Protein AF-A0A6I0E0X7-F1 (afdb_monomer_lite)

Structure (mmCIF, N/CA/C/O backbone):
data_AF-A0A6I0E0X7-F1
#
_entry.id   AF-A0A6I0E0X7-F1
#
loop_
_atom_site.group_PDB
_atom_site.id
_atom_site.type_symbol
_atom_site.label_atom_id
_atom_site.label_alt_id
_atom_site.label_comp_id
_atom_site.label_asym_id
_atom_site.label_entity_id
_atom_site.label_seq_id
_atom_site.pdbx_PDB_ins_code
_atom_site.Cartn_x
_atom_site.Cartn_y
_atom_site.Cartn_z
_atom_site.occupancy
_atom_site.B_iso_or_equiv
_atom_site.auth_seq_id
_atom_site.auth_comp_id
_atom_site.auth_asym_id
_atom_site.auth_atom_id
_atom_site.pdbx_PDB_model_num
ATOM 1 N N . MET A 1 1 ? -1.423 -3.975 5.270 1.00 95.19 1 MET A N 1
ATOM 2 C CA . MET A 1 1 ? -0.498 -5.120 5.436 1.00 95.19 1 MET A CA 1
ATOM 3 C C . MET A 1 1 ? -0.107 -5.664 4.073 1.00 95.19 1 MET A C 1
ATOM 5 O O . MET A 1 1 ? -0.992 -5.873 3.249 1.00 95.19 1 MET A O 1
ATOM 9 N N . ALA A 1 2 ? 1.177 -5.894 3.814 1.00 97.00 2 ALA A N 1
ATOM 10 C CA . ALA A 1 2 ? 1.621 -6.477 2.549 1.00 97.00 2 ALA A CA 1
ATOM 11 C C . ALA A 1 2 ? 1.514 -8.008 2.558 1.00 97.00 2 ALA A C 1
ATOM 13 O O . ALA A 1 2 ? 1.863 -8.658 3.544 1.00 97.00 2 ALA A O 1
ATOM 14 N N . THR A 1 3 ? 1.067 -8.594 1.445 1.00 97.62 3 THR A N 1
ATOM 15 C CA . THR A 1 3 ? 1.089 -10.054 1.254 1.00 97.62 3 THR A CA 1
ATOM 16 C C . THR A 1 3 ? 2.526 -10.539 1.029 1.00 97.62 3 THR A C 1
ATOM 18 O O . THR A 1 3 ? 3.395 -9.722 0.713 1.00 97.62 3 THR A O 1
ATOM 21 N N . PRO A 1 4 ? 2.821 -11.851 1.115 1.00 97.50 4 PRO A N 1
ATOM 22 C CA . PRO A 1 4 ? 4.163 -12.359 0.816 1.00 97.50 4 PRO A CA 1
ATOM 23 C C . PRO A 1 4 ? 4.673 -11.954 -0.576 1.00 97.50 4 PRO A C 1
ATOM 25 O O . PRO A 1 4 ? 5.858 -11.675 -0.748 1.00 97.50 4 PRO A O 1
ATOM 28 N N . ILE A 1 5 ? 3.771 -11.863 -1.561 1.00 94.31 5 ILE A N 1
ATOM 29 C CA . ILE A 1 5 ? 4.091 -11.364 -2.905 1.00 94.31 5 ILE A CA 1
ATOM 30 C C . ILE A 1 5 ? 4.467 -9.883 -2.838 1.00 94.31 5 ILE A C 1
ATOM 32 O O . ILE A 1 5 ? 5.495 -9.501 -3.389 1.00 94.31 5 ILE A O 1
ATOM 36 N N . GLY A 1 6 ? 3.674 -9.067 -2.135 1.00 96.81 6 GLY A N 1
ATOM 37 C CA . GLY A 1 6 ? 3.959 -7.650 -1.923 1.00 96.81 6 GLY A CA 1
ATOM 38 C C . GLY A 1 6 ? 5.334 -7.406 -1.307 1.00 96.81 6 GLY A C 1
ATOM 39 O O . GLY A 1 6 ? 6.122 -6.621 -1.828 1.00 96.81 6 GLY A O 1
ATOM 40 N N . GLN A 1 7 ? 5.652 -8.137 -0.240 1.00 97.62 7 GLN A N 1
ATOM 41 C CA . GLN A 1 7 ? 6.929 -8.014 0.466 1.00 97.62 7 GLN A CA 1
ATOM 42 C C . GLN A 1 7 ? 8.103 -8.454 -0.417 1.00 97.62 7 GLN A C 1
ATOM 44 O O . GLN A 1 7 ? 9.065 -7.709 -0.587 1.00 97.62 7 GLN A O 1
ATOM 49 N N . LYS A 1 8 ? 8.013 -9.641 -1.032 1.00 96.44 8 LYS A N 1
ATOM 50 C CA . LYS A 1 8 ? 9.118 -10.219 -1.810 1.00 96.44 8 LYS A CA 1
ATOM 51 C C . LYS A 1 8 ? 9.363 -9.501 -3.138 1.00 96.44 8 LYS A C 1
ATOM 53 O O . LYS A 1 8 ? 10.513 -9.363 -3.535 1.00 96.44 8 LYS A O 1
ATOM 58 N N . LYS A 1 9 ? 8.301 -9.105 -3.846 1.00 94.31 9 LYS A N 1
ATOM 59 C CA . LYS A 1 9 ? 8.402 -8.536 -5.200 1.00 94.31 9 LYS A CA 1
ATOM 60 C C . LYS A 1 9 ? 8.550 -7.021 -5.202 1.00 94.31 9 LYS A C 1
ATOM 62 O O . LYS A 1 9 ? 9.262 -6.495 -6.043 1.00 94.31 9 LYS A O 1
ATOM 67 N N . TYR A 1 10 ? 7.883 -6.333 -4.277 1.00 96.19 10 TYR A N 1
ATOM 68 C CA . TYR A 1 10 ? 7.814 -4.870 -4.279 1.00 96.19 10 TYR A CA 1
ATOM 69 C C . TYR A 1 10 ? 8.459 -4.228 -3.043 1.00 96.19 10 TYR A C 1
ATOM 71 O O . TYR A 1 10 ? 8.370 -3.016 -2.872 1.00 96.19 10 TYR A O 1
ATOM 79 N N . GLY A 1 11 ? 9.101 -5.020 -2.173 1.00 96.31 11 GLY A N 1
ATOM 80 C CA . GLY A 1 11 ? 9.812 -4.512 -0.997 1.00 96.31 11 GLY A CA 1
ATOM 81 C C . GLY A 1 11 ? 8.901 -3.846 0.036 1.00 96.31 11 GLY A C 1
ATOM 82 O O . GLY A 1 11 ? 9.353 -2.978 0.779 1.00 96.31 11 GLY A O 1
ATOM 83 N N . LEU A 1 12 ? 7.614 -4.204 0.060 1.00 97.50 12 LEU A N 1
ATOM 84 C CA . LEU A 1 12 ? 6.644 -3.573 0.953 1.00 97.50 12 LEU A CA 1
ATOM 85 C C . LEU A 1 12 ? 6.874 -3.988 2.415 1.00 97.50 12 LEU A C 1
ATOM 87 O O . LEU A 1 12 ? 7.219 -5.144 2.674 1.00 97.50 12 LEU A O 1
ATOM 91 N N . PRO A 1 13 ? 6.612 -3.097 3.389 1.00 96.94 13 PRO A N 1
ATOM 92 C CA . PRO A 1 13 ? 6.664 -3.446 4.800 1.00 96.94 13 PRO A CA 1
ATOM 93 C C . PRO A 1 13 ? 5.539 -4.424 5.149 1.00 96.94 13 PRO A C 1
ATOM 95 O O . PRO A 1 13 ? 4.462 -4.398 4.550 1.00 96.94 13 PRO A O 1
ATOM 98 N N . ASN A 1 14 ? 5.752 -5.250 6.176 1.00 96.94 14 ASN A N 1
ATOM 99 C CA . ASN A 1 14 ? 4.740 -6.200 6.646 1.00 96.94 14 ASN A CA 1
ATOM 100 C C . ASN A 1 14 ? 3.395 -5.508 6.960 1.00 96.94 14 ASN A C 1
ATOM 102 O O . ASN A 1 14 ? 2.331 -5.923 6.495 1.00 96.94 14 ASN A O 1
ATOM 106 N N . SER A 1 15 ? 3.440 -4.392 7.687 1.00 96.06 15 SER A N 1
ATOM 107 C CA . SER A 1 15 ? 2.277 -3.572 8.027 1.00 96.06 15 SER A CA 1
ATOM 108 C C . SER A 1 15 ? 2.660 -2.106 8.179 1.00 96.06 15 SER A C 1
ATOM 110 O O . SER A 1 15 ? 3.792 -1.792 8.537 1.00 96.06 15 SER A O 1
ATOM 112 N N . LEU A 1 16 ? 1.696 -1.224 7.926 1.00 95.31 16 LEU A N 1
ATOM 113 C CA . LEU A 1 16 ? 1.833 0.218 8.059 1.00 95.31 16 LEU A CA 1
ATOM 114 C C . LEU A 1 16 ? 0.443 0.849 8.205 1.00 95.31 16 LEU A C 1
ATOM 116 O O . LEU A 1 16 ? -0.513 0.347 7.608 1.00 95.31 16 LEU A O 1
ATOM 120 N N . THR A 1 17 ? 0.345 1.929 8.978 1.00 93.56 17 THR A N 1
ATOM 121 C CA . THR A 1 17 ? -0.869 2.740 9.111 1.00 93.56 17 THR A CA 1
ATOM 122 C C . THR A 1 17 ? -1.137 3.524 7.831 1.00 93.56 17 THR A C 1
ATOM 124 O O . THR A 1 17 ? -0.243 4.184 7.305 1.00 93.56 17 THR A O 1
ATOM 127 N N . TYR A 1 18 ? -2.378 3.478 7.354 1.00 93.62 18 TYR A N 1
ATOM 128 C CA . TYR A 1 18 ? -2.856 4.267 6.226 1.00 93.62 18 TYR A CA 1
ATOM 129 C C . TYR A 1 18 ? -4.024 5.138 6.688 1.00 93.62 18 TYR A C 1
ATOM 131 O O . TYR A 1 18 ? -5.039 4.607 7.130 1.00 93.62 18 TYR A O 1
ATOM 139 N N . GLY A 1 19 ? -3.850 6.459 6.619 1.00 89.94 19 GLY A N 1
ATOM 140 C CA . GLY A 1 19 ? -4.791 7.445 7.165 1.00 89.94 19 GLY A CA 1
ATOM 141 C C . GLY A 1 19 ? -5.598 8.218 6.117 1.00 89.94 19 GLY A C 1
ATOM 142 O O . GLY A 1 19 ? -6.168 9.254 6.445 1.00 89.94 19 GLY A O 1
ATOM 143 N N . CYS A 1 20 ? -5.608 7.770 4.860 1.00 90.81 20 CYS A N 1
ATOM 144 C CA . CYS A 1 20 ? -6.339 8.422 3.769 1.00 90.81 20 CYS A CA 1
ATOM 145 C C . CYS A 1 20 ? -7.607 7.634 3.392 1.00 90.81 20 CYS A C 1
ATOM 147 O O . CYS A 1 20 ? -7.902 6.582 3.965 1.00 90.81 20 CYS A O 1
ATOM 149 N N . TRP A 1 21 ? -8.372 8.161 2.434 1.00 93.69 21 TRP A N 1
ATOM 150 C CA . TRP A 1 21 ? -9.573 7.504 1.922 1.00 93.69 21 TRP A CA 1
ATOM 151 C C . TRP A 1 21 ? -9.256 6.137 1.313 1.00 93.69 21 TRP A C 1
ATOM 153 O O . TRP A 1 21 ? -8.302 5.988 0.551 1.00 93.69 21 TRP A O 1
ATOM 163 N N . PHE A 1 22 ? -10.089 5.153 1.639 1.00 95.00 22 PHE A N 1
ATOM 164 C CA . PHE A 1 22 ? -10.023 3.794 1.114 1.00 95.00 22 PHE A CA 1
ATOM 165 C C . PHE A 1 22 ? -11.395 3.367 0.597 1.00 95.00 22 PHE A C 1
ATOM 167 O O . PHE A 1 22 ? -12.421 3.955 0.943 1.00 95.00 22 PHE A O 1
ATOM 174 N N . GLU A 1 23 ? -11.411 2.299 -0.187 1.00 95.44 23 GLU A N 1
ATOM 175 C CA . GLU A 1 23 ? -12.632 1.692 -0.708 1.00 95.44 23 GLU A CA 1
ATOM 176 C C . GLU A 1 23 ? -12.607 0.167 -0.550 1.00 95.44 23 GLU A C 1
ATOM 178 O O . GLU A 1 23 ? -11.549 -0.466 -0.509 1.00 95.44 23 GLU A O 1
ATOM 183 N N . PHE A 1 24 ? -13.793 -0.436 -0.454 1.00 96.19 24 PHE A N 1
ATOM 184 C CA . PHE A 1 24 ? -13.946 -1.887 -0.493 1.00 96.19 24 PHE A CA 1
ATOM 185 C C . PHE A 1 24 ? -14.023 -2.349 -1.943 1.00 96.19 24 PHE A C 1
ATOM 187 O O . PHE A 1 24 ? -14.928 -1.960 -2.677 1.00 96.19 24 PHE A O 1
ATOM 194 N N . VAL A 1 25 ? -13.106 -3.229 -2.335 1.00 95.38 25 VAL A N 1
ATOM 195 C CA . VAL A 1 25 ? -13.077 -3.819 -3.675 1.00 95.38 25 VAL A CA 1
ATOM 196 C C . VAL A 1 25 ? -12.966 -5.333 -3.605 1.00 95.38 25 VAL A C 1
ATOM 198 O O . VAL A 1 25 ? -12.378 -5.893 -2.678 1.00 95.38 25 VAL A O 1
ATOM 201 N N . VAL A 1 26 ? -13.512 -6.003 -4.617 1.00 93.75 26 VAL A N 1
ATOM 202 C CA . VAL A 1 26 ? -13.397 -7.453 -4.790 1.00 93.75 26 VAL A CA 1
ATOM 203 C C . VAL A 1 26 ? -12.480 -7.708 -5.986 1.00 93.75 26 VAL A C 1
ATOM 205 O O . VAL A 1 26 ? -12.770 -7.219 -7.079 1.00 93.75 26 VAL A O 1
ATOM 208 N N . PRO A 1 27 ? -11.360 -8.431 -5.812 1.00 92.69 27 PRO A N 1
ATOM 209 C CA . PRO A 1 27 ? -10.456 -8.718 -6.913 1.00 92.69 27 PRO A CA 1
ATOM 210 C C . PRO A 1 27 ? -11.066 -9.795 -7.818 1.00 92.69 27 PRO A C 1
ATOM 212 O O . PRO A 1 27 ? -11.844 -10.635 -7.362 1.00 92.69 27 PRO A O 1
ATOM 215 N N . SER A 1 28 ? -10.675 -9.821 -9.094 1.00 90.94 28 SER A N 1
ATOM 216 C CA . SER A 1 28 ? -10.973 -10.980 -9.939 1.00 90.94 28 SER A CA 1
ATOM 217 C C . SER A 1 28 ? -10.270 -12.232 -9.398 1.00 90.94 28 SER A C 1
ATOM 219 O O . SER A 1 28 ? -9.247 -12.144 -8.718 1.00 90.94 28 SER A O 1
ATOM 221 N N . VAL A 1 29 ? -10.796 -13.414 -9.733 1.00 88.50 29 VAL A N 1
ATOM 222 C CA . VAL A 1 29 ? -10.268 -14.705 -9.250 1.00 88.50 29 VAL A CA 1
ATOM 223 C C . VAL A 1 29 ? -8.801 -14.917 -9.641 1.00 88.50 29 VAL A C 1
ATOM 225 O O . VAL A 1 29 ? -8.033 -15.506 -8.884 1.00 88.50 29 VAL A O 1
ATOM 228 N N . SER A 1 30 ? -8.399 -14.429 -10.814 1.00 90.12 30 SER A N 1
ATOM 229 C CA . SER A 1 30 ? -7.035 -14.557 -11.321 1.00 90.12 30 SER A CA 1
ATOM 230 C C . SER A 1 30 ? -6.083 -13.481 -10.791 1.00 90.12 30 SER A C 1
ATOM 232 O O . SER A 1 30 ? -4.864 -13.645 -10.903 1.00 90.12 30 SER A O 1
ATOM 234 N N . ALA A 1 31 ? -6.587 -12.387 -10.211 1.00 93.25 31 ALA A N 1
ATOM 235 C CA . ALA A 1 31 ? -5.753 -11.274 -9.778 1.00 93.25 31 ALA A CA 1
ATOM 236 C C . ALA A 1 31 ? -4.913 -11.607 -8.537 1.00 93.25 31 ALA A C 1
ATOM 238 O O . ALA A 1 31 ? -5.292 -12.377 -7.654 1.00 93.25 31 ALA A O 1
ATOM 239 N N . LYS A 1 32 ? -3.745 -10.971 -8.445 1.00 95.00 32 LYS A N 1
ATOM 240 C CA . LYS A 1 32 ? -2.835 -11.100 -7.304 1.00 95.00 32 LYS A CA 1
ATOM 241 C C . LYS A 1 32 ? -3.011 -9.918 -6.368 1.00 95.00 32 LYS A C 1
ATOM 243 O O . LYS A 1 32 ? -2.786 -8.774 -6.751 1.00 95.00 32 LYS A O 1
ATOM 248 N N . VAL A 1 33 ? -3.335 -10.192 -5.111 1.00 97.06 33 VAL A N 1
ATOM 249 C CA . VAL A 1 33 ? -3.381 -9.155 -4.076 1.00 97.06 33 VAL A CA 1
ATOM 250 C C . VAL A 1 33 ? -1.977 -8.938 -3.507 1.00 97.06 33 VAL A C 1
ATOM 252 O O . VAL A 1 33 ? -1.362 -9.852 -2.952 1.00 97.06 33 VAL A O 1
ATOM 255 N N . CYS A 1 34 ? -1.449 -7.724 -3.649 1.00 97.56 34 CYS A N 1
ATOM 256 C CA . CYS A 1 34 ? -0.109 -7.344 -3.187 1.00 97.56 34 CYS A CA 1
ATOM 257 C C . CYS A 1 34 ? -0.135 -6.778 -1.760 1.00 97.56 34 CYS A C 1
ATOM 259 O O . CYS A 1 34 ? 0.820 -6.935 -1.000 1.00 97.56 34 CYS A O 1
ATOM 261 N N . ALA A 1 35 ? -1.242 -6.152 -1.369 1.00 98.19 35 ALA A N 1
ATOM 262 C CA . ALA A 1 35 ? -1.467 -5.664 -0.017 1.00 98.19 35 ALA A CA 1
ATOM 263 C C . ALA A 1 35 ? -2.960 -5.652 0.310 1.00 98.19 35 ALA A C 1
ATOM 265 O O . ALA A 1 35 ? -3.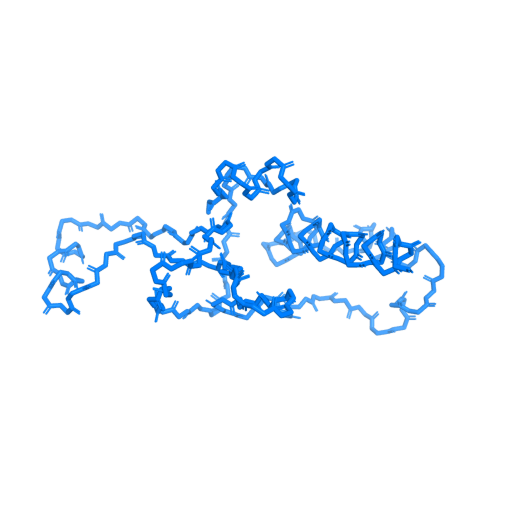788 -5.497 -0.585 1.00 98.19 35 ALA A O 1
ATOM 266 N N . ASN A 1 36 ? -3.276 -5.783 1.595 1.00 98.25 36 ASN A N 1
ATOM 267 C CA . ASN A 1 36 ? -4.619 -5.684 2.151 1.00 98.25 36 ASN A CA 1
ATOM 268 C C . ASN A 1 36 ? -4.704 -4.533 3.152 1.00 98.25 36 ASN A C 1
ATOM 270 O O . ASN A 1 36 ? -3.765 -4.305 3.925 1.00 98.25 36 ASN A O 1
ATOM 274 N N . TYR A 1 37 ? -5.853 -3.880 3.206 1.00 97.94 37 TYR A N 1
ATOM 275 C CA . TYR A 1 37 ? -6.289 -3.165 4.391 1.00 97.94 37 TYR A CA 1
ATOM 276 C C . TYR A 1 37 ? -6.623 -4.146 5.510 1.00 97.94 37 TYR A C 1
ATOM 278 O O . TYR A 1 37 ? -6.980 -5.302 5.276 1.00 97.94 37 TYR A O 1
ATOM 286 N N . ARG A 1 38 ? -6.478 -3.663 6.740 1.00 96.44 38 ARG A N 1
ATOM 287 C CA . ARG A 1 38 ? -6.969 -4.318 7.943 1.00 96.44 38 ARG A CA 1
ATOM 288 C C . ARG A 1 38 ? -7.533 -3.229 8.840 1.00 96.44 38 ARG A C 1
ATOM 290 O O . ARG A 1 38 ? -6.800 -2.312 9.196 1.00 96.44 38 ARG A O 1
ATOM 297 N N . ILE A 1 39 ? -8.807 -3.348 9.177 1.00 94.69 39 ILE A N 1
ATOM 298 C CA . ILE A 1 39 ? -9.471 -2.502 10.163 1.00 94.69 39 ILE A CA 1
ATOM 299 C C . ILE A 1 39 ? -9.634 -3.346 11.422 1.00 94.69 39 ILE A C 1
ATOM 301 O O . ILE A 1 39 ? -10.142 -4.467 11.353 1.00 94.69 39 ILE A O 1
ATOM 305 N N . ASP A 1 40 ? -9.188 -2.826 12.561 1.00 94.12 40 ASP A N 1
ATOM 306 C CA . ASP A 1 40 ? -9.450 -3.467 13.845 1.00 94.12 40 ASP A CA 1
ATOM 307 C C . ASP A 1 40 ? -10.883 -3.127 14.276 1.00 94.12 40 ASP A C 1
ATOM 309 O O . ASP A 1 40 ? -11.273 -1.961 14.353 1.00 94.12 40 ASP A O 1
ATOM 313 N N . LEU A 1 41 ? -11.692 -4.163 14.490 1.00 95.81 41 LEU A N 1
ATOM 314 C CA . LEU A 1 41 ? -13.133 -4.058 14.708 1.00 95.81 41 LEU A CA 1
ATOM 315 C C . LEU A 1 41 ? -13.513 -4.686 16.048 1.00 95.81 41 LEU A C 1
ATOM 317 O O . LEU A 1 41 ? -12.940 -5.695 16.458 1.00 95.81 41 LEU A O 1
ATOM 321 N N . THR A 1 42 ? -14.525 -4.118 16.699 1.00 98.00 42 THR A N 1
ATOM 322 C CA . THR A 1 42 ? -15.240 -4.776 17.799 1.00 98.00 42 THR A CA 1
ATOM 323 C C . THR A 1 42 ? -16.109 -5.916 17.262 1.00 98.00 42 THR A C 1
ATOM 325 O O . THR A 1 42 ? -16.396 -5.972 16.066 1.00 98.00 42 THR A O 1
ATOM 328 N N . GLU A 1 43 ? -16.613 -6.785 18.142 1.00 97.50 43 GLU A N 1
ATOM 329 C CA . GLU A 1 43 ? -17.583 -7.828 17.763 1.00 97.50 43 GLU A CA 1
ATOM 330 C C . GLU A 1 43 ? -18.804 -7.245 17.040 1.00 97.50 43 GLU A C 1
ATOM 332 O O . GLU A 1 43 ? -19.203 -7.730 15.982 1.00 97.50 43 GLU A O 1
ATOM 337 N N . THR A 1 44 ? -19.335 -6.129 17.546 1.00 97.69 44 THR A N 1
ATOM 338 C CA . THR A 1 44 ? -20.438 -5.406 16.905 1.00 97.69 44 THR A CA 1
ATOM 339 C C . THR A 1 44 ? -20.058 -4.868 15.524 1.00 97.69 44 THR A C 1
ATOM 341 O O . THR A 1 44 ? -20.867 -4.935 14.604 1.00 97.69 44 THR A O 1
ATOM 344 N N . GLY A 1 45 ? -18.829 -4.375 15.338 1.00 97.31 45 GLY A N 1
ATOM 345 C CA . GLY A 1 45 ? -18.329 -3.914 14.040 1.00 97.31 45 GLY A CA 1
ATOM 346 C C . GLY A 1 45 ? -18.186 -5.048 13.022 1.00 97.31 45 GLY A C 1
ATOM 347 O O . GLY A 1 45 ? -18.550 -4.878 11.857 1.00 97.31 45 GLY A O 1
ATOM 348 N N . ILE A 1 46 ? -17.722 -6.221 13.466 1.00 97.38 46 ILE A N 1
ATOM 349 C CA . ILE A 1 46 ? -17.669 -7.439 12.644 1.00 97.38 46 ILE A CA 1
ATOM 350 C C . ILE A 1 46 ? -19.081 -7.828 12.195 1.00 97.38 46 ILE A C 1
ATOM 352 O O . ILE A 1 46 ? -19.299 -8.069 11.007 1.00 97.38 46 ILE A O 1
ATOM 356 N N . GLU A 1 47 ? -20.049 -7.834 13.115 1.00 97.44 47 GLU A N 1
ATOM 357 C CA . GLU A 1 47 ? -21.439 -8.168 12.800 1.00 97.44 47 GLU A CA 1
ATOM 358 C C . GLU A 1 47 ? -22.023 -7.206 11.752 1.00 97.44 47 GLU A C 1
ATOM 360 O O . GLU A 1 47 ? -22.609 -7.652 10.764 1.00 97.44 47 GLU A O 1
ATOM 365 N N . GLN A 1 48 ? -21.814 -5.894 11.910 1.00 97.00 48 GLN A N 1
ATOM 366 C CA . GLN A 1 48 ? -22.287 -4.892 10.948 1.00 97.00 48 GLN A CA 1
ATOM 367 C C . GLN A 1 48 ? -21.682 -5.080 9.554 1.00 97.00 48 GLN A C 1
ATOM 369 O O . GLN A 1 48 ? -22.426 -5.094 8.576 1.00 97.00 48 GLN A O 1
ATOM 374 N N . LEU A 1 49 ? -20.364 -5.282 9.436 1.00 96.25 49 LEU A N 1
ATOM 375 C CA . LEU A 1 49 ? -19.748 -5.532 8.126 1.00 96.25 49 LEU A CA 1
ATOM 376 C C . LEU A 1 49 ? -20.276 -6.820 7.487 1.00 96.25 49 LEU A C 1
ATOM 378 O O . LEU A 1 49 ? -20.596 -6.831 6.296 1.00 96.25 49 LEU A O 1
ATOM 382 N N . SER A 1 50 ? -20.430 -7.883 8.27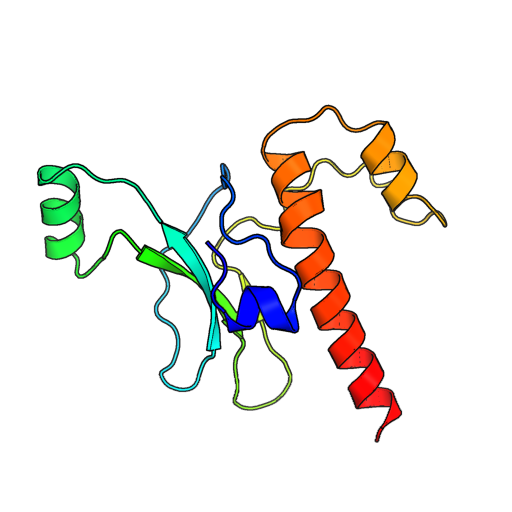9 1.00 95.69 50 SER A N 1
ATOM 383 C CA . SER A 1 50 ? -20.879 -9.183 7.777 1.00 95.69 50 SER A CA 1
ATOM 384 C C . SER A 1 50 ? -22.295 -9.149 7.192 1.00 95.69 50 SER A C 1
ATOM 386 O O . SER A 1 50 ? -22.546 -9.803 6.180 1.00 95.69 50 SER A O 1
ATOM 388 N N . LYS A 1 51 ? -23.196 -8.317 7.740 1.00 97.19 51 LYS A N 1
ATOM 389 C CA . LYS A 1 51 ? -24.552 -8.087 7.198 1.00 97.19 51 LYS A CA 1
ATOM 390 C C . LYS A 1 51 ? -24.536 -7.536 5.771 1.00 97.19 51 LYS A C 1
ATOM 392 O O . LYS A 1 51 ? -25.496 -7.736 5.032 1.00 97.19 51 LYS A O 1
ATOM 397 N N . HIS A 1 52 ? -23.447 -6.879 5.380 1.00 95.56 52 HIS A N 1
ATOM 398 C CA . HIS A 1 52 ? -23.231 -6.342 4.037 1.00 95.56 52 HIS A CA 1
ATOM 399 C C . HIS A 1 52 ? -22.264 -7.190 3.195 1.00 95.56 52 HIS A C 1
ATOM 401 O O . HIS A 1 52 ? -21.854 -6.760 2.120 1.00 95.56 52 HIS A O 1
ATOM 407 N N . GLY A 1 53 ? -21.883 -8.385 3.664 1.00 94.56 53 GLY A N 1
ATOM 408 C CA . GLY A 1 53 ? -20.921 -9.250 2.974 1.00 94.56 53 GLY A CA 1
ATOM 409 C C . GLY A 1 53 ? -19.484 -8.719 2.990 1.00 94.56 53 GLY A C 1
ATOM 410 O O . GLY A 1 53 ? -18.663 -9.150 2.182 1.00 94.56 53 GLY A O 1
ATOM 411 N N . LEU A 1 54 ? -19.171 -7.781 3.886 1.00 96.06 54 LEU A N 1
ATOM 412 C CA . LEU A 1 54 ? -17.846 -7.183 4.027 1.00 96.06 54 LEU A CA 1
ATOM 413 C C . LEU A 1 54 ? -17.059 -7.849 5.158 1.00 96.06 54 LEU A C 1
ATOM 415 O O . LEU A 1 54 ? -17.619 -8.420 6.094 1.00 96.06 54 LEU A O 1
ATOM 419 N N . SER A 1 55 ? -15.733 -7.738 5.087 1.00 95.06 55 SER A N 1
ATOM 420 C CA . SER A 1 55 ? -14.815 -8.238 6.110 1.00 95.06 55 SER A CA 1
ATOM 421 C C . SER A 1 55 ? -13.822 -7.148 6.514 1.00 95.06 55 SER A C 1
ATOM 423 O O . SER A 1 55 ? -13.506 -6.269 5.715 1.00 95.06 55 SER A O 1
ATOM 425 N N . GLY A 1 56 ? -13.289 -7.216 7.737 1.00 95.81 56 GLY A N 1
ATOM 426 C CA . GLY A 1 56 ? -12.279 -6.263 8.219 1.00 95.81 56 GLY A CA 1
ATOM 427 C C . GLY A 1 56 ? -10.936 -6.335 7.483 1.00 95.81 56 GLY A C 1
ATOM 428 O O . GLY A 1 56 ? -10.087 -5.471 7.690 1.00 95.81 56 GLY A O 1
ATOM 429 N N . GLN A 1 57 ? -10.733 -7.338 6.622 1.00 96.50 57 GLN A N 1
ATOM 430 C CA . GLN A 1 57 ? -9.566 -7.466 5.756 1.00 96.50 57 GLN A CA 1
ATOM 431 C C . GLN A 1 57 ? -9.995 -7.52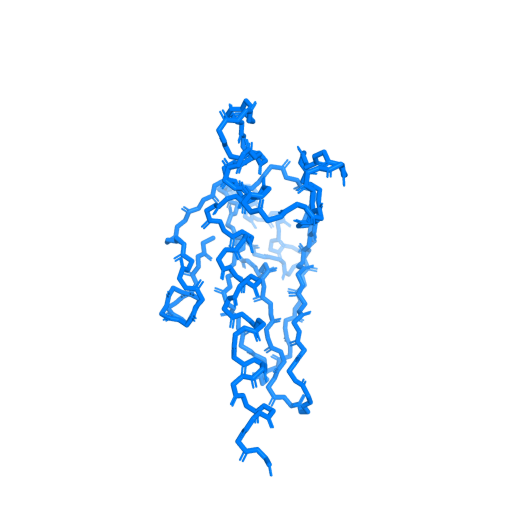5 4.286 1.00 96.50 57 GLN A C 1
ATOM 433 O O . GLN A 1 57 ? -10.754 -8.400 3.873 1.00 96.50 57 GLN A O 1
ATOM 438 N N . PHE A 1 58 ? -9.487 -6.601 3.481 1.00 97.12 58 PHE A N 1
ATOM 439 C CA . PHE A 1 58 ? -9.862 -6.458 2.073 1.00 97.12 58 PHE A CA 1
ATOM 440 C C . PHE A 1 58 ? -8.693 -5.878 1.264 1.00 97.12 58 PHE A C 1
ATOM 442 O O . PHE A 1 58 ? -7.763 -5.326 1.858 1.00 97.12 58 PHE A O 1
ATOM 449 N N . PRO A 1 59 ? -8.669 -6.029 -0.069 1.00 97.69 59 PRO A N 1
ATOM 450 C CA . PRO A 1 59 ? -7.522 -5.630 -0.878 1.00 97.69 59 PRO A CA 1
ATOM 451 C C . PRO A 1 59 ? -7.256 -4.122 -0.855 1.00 97.69 59 PRO A C 1
ATOM 453 O O . PRO A 1 59 ? -8.180 -3.320 -0.907 1.00 97.69 59 PRO A O 1
ATOM 456 N N . ALA A 1 60 ? -5.973 -3.760 -0.846 1.00 97.75 60 ALA A N 1
ATOM 457 C CA . ALA A 1 60 ? -5.480 -2.391 -1.013 1.00 97.75 60 ALA A CA 1
ATOM 458 C C . ALA A 1 60 ? -4.740 -2.205 -2.347 1.00 97.75 60 ALA A C 1
ATOM 460 O O . ALA A 1 60 ? -4.838 -1.161 -2.983 1.00 97.75 60 ALA A O 1
ATOM 461 N N . VAL A 1 61 ? -3.992 -3.227 -2.780 1.00 97.75 61 VAL A N 1
ATOM 462 C CA . VAL A 1 61 ? -3.262 -3.227 -4.056 1.00 97.75 61 VAL A CA 1
ATOM 463 C C . VAL A 1 61 ? -3.527 -4.533 -4.780 1.00 97.75 61 VAL A C 1
ATOM 465 O O . VAL A 1 61 ? -3.191 -5.606 -4.267 1.00 97.75 61 VAL A O 1
ATOM 468 N N . ILE A 1 62 ? -4.086 -4.439 -5.980 1.00 96.94 62 ILE A N 1
ATOM 469 C CA . ILE A 1 62 ? -4.425 -5.576 -6.833 1.00 96.94 62 ILE A CA 1
ATOM 470 C C . ILE A 1 62 ? -3.593 -5.481 -8.107 1.00 96.94 62 ILE A C 1
ATOM 472 O O . ILE A 1 62 ? -3.546 -4.440 -8.754 1.00 96.94 62 ILE A O 1
ATOM 476 N N . GLN A 1 63 ? -2.943 -6.577 -8.472 1.00 95.00 63 GLN A N 1
ATOM 477 C CA . GLN A 1 63 ? -2.270 -6.739 -9.749 1.00 95.00 63 GLN A CA 1
ATOM 478 C C . GLN A 1 63 ? -3.114 -7.659 -10.632 1.00 95.00 63 GLN A C 1
ATOM 480 O O . GLN A 1 63 ? -3.327 -8.827 -10.286 1.00 95.00 63 GLN A O 1
ATOM 485 N N . ALA A 1 64 ? -3.554 -7.158 -11.783 1.00 90.56 64 ALA A N 1
ATOM 486 C CA . ALA A 1 64 ? -4.160 -7.996 -12.809 1.00 90.56 64 ALA A CA 1
ATOM 487 C C . ALA A 1 64 ? -3.103 -8.949 -13.390 1.00 90.56 64 ALA A C 1
ATOM 489 O O . ALA A 1 64 ? -1.943 -8.579 -13.583 1.00 90.56 64 ALA A O 1
ATOM 490 N N . THR A 1 65 ? -3.493 -10.197 -13.624 1.00 80.56 65 THR A N 1
ATOM 491 C CA . THR A 1 65 ? -2.612 -11.239 -14.179 1.00 80.56 65 THR A CA 1
ATOM 492 C C . THR A 1 65 ? -2.893 -11.537 -15.644 1.00 80.56 65 THR A C 1
ATOM 494 O O . THR A 1 65 ? -2.065 -12.161 -16.302 1.00 80.56 65 THR A O 1
ATOM 497 N N . GLU A 1 66 ? -4.035 -11.078 -16.147 1.00 69.94 66 GLU A N 1
ATOM 498 C CA . GLU A 1 66 ? -4.461 -11.218 -17.531 1.00 69.94 66 GLU A CA 1
ATOM 499 C C . GLU A 1 66 ? -4.181 -9.896 -18.262 1.00 69.94 66 GLU A C 1
ATOM 501 O O . GLU A 1 66 ? -4.579 -8.833 -17.784 1.00 69.94 66 GLU A O 1
ATOM 506 N N . ASN A 1 67 ? -3.515 -9.973 -19.421 1.00 68.06 67 ASN A N 1
ATOM 507 C CA . ASN A 1 67 ? -3.071 -8.849 -20.268 1.00 68.06 67 ASN A CA 1
ATOM 508 C C . ASN A 1 67 ? -1.828 -8.080 -19.756 1.00 68.06 67 ASN A C 1
ATOM 510 O O . ASN A 1 67 ? -0.982 -8.625 -19.047 1.00 68.06 67 ASN A O 1
ATOM 514 N N . GLU A 1 68 ? -1.683 -6.828 -20.205 1.00 74.19 68 GLU A N 1
ATOM 515 C CA . GLU A 1 68 ? -0.612 -5.897 -19.833 1.00 74.19 68 GLU A CA 1
ATOM 516 C C . GLU A 1 68 ? -0.592 -5.625 -18.315 1.00 74.19 68 GLU A C 1
ATOM 518 O O . GLU A 1 68 ? -1.647 -5.644 -17.667 1.00 74.19 68 GLU A O 1
ATOM 523 N N . PRO A 1 69 ? 0.588 -5.348 -17.724 1.00 78.00 69 PRO A N 1
ATOM 524 C CA . PRO A 1 69 ? 0.743 -5.191 -16.283 1.00 78.00 69 PRO A CA 1
ATOM 525 C C . PRO A 1 69 ? -0.097 -4.020 -15.761 1.00 78.00 69 PRO A C 1
ATOM 527 O O . PRO A 1 69 ? 0.301 -2.860 -15.835 1.00 78.00 69 PRO A O 1
ATOM 530 N N . THR A 1 70 ? -1.259 -4.350 -15.197 1.00 91.25 70 THR A N 1
ATOM 531 C CA . THR A 1 70 ? -2.223 -3.386 -14.663 1.00 91.25 70 THR A CA 1
ATOM 532 C C . THR A 1 70 ? -2.295 -3.518 -13.149 1.00 91.25 70 THR A C 1
ATOM 534 O O . THR A 1 70 ? -2.421 -4.622 -12.611 1.00 91.25 70 THR A O 1
ATOM 537 N N . PHE A 1 71 ? -2.226 -2.381 -12.463 1.00 94.94 71 PHE A N 1
ATOM 538 C CA . PHE A 1 71 ? -2.326 -2.295 -11.012 1.00 94.94 71 PHE A CA 1
ATOM 539 C C . PHE A 1 71 ? -3.494 -1.399 -10.630 1.00 94.94 71 PHE A C 1
ATOM 541 O O . PHE A 1 71 ? -3.649 -0.309 -11.174 1.00 94.94 71 PHE A O 1
ATOM 548 N N . TYR A 1 72 ? -4.292 -1.864 -9.676 1.00 95.44 72 TYR A N 1
ATOM 549 C CA . TYR A 1 72 ? -5.372 -1.104 -9.070 1.00 95.44 72 TYR A CA 1
ATOM 550 C C . TYR A 1 72 ? -5.029 -0.810 -7.610 1.00 95.44 72 TYR A C 1
ATOM 552 O O . TYR A 1 72 ? -4.687 -1.728 -6.854 1.00 95.44 72 TYR A O 1
ATOM 560 N N . PHE A 1 73 ? -5.107 0.462 -7.221 1.00 96.31 73 PHE A N 1
ATOM 561 C CA . PHE A 1 73 ? -4.880 0.926 -5.853 1.00 96.31 73 PHE A CA 1
ATOM 562 C C . PHE A 1 73 ? -6.211 1.395 -5.273 1.00 96.31 73 PHE A C 1
ATOM 564 O O . PHE A 1 73 ? -6.790 2.359 -5.762 1.00 96.31 73 PHE A O 1
ATOM 571 N N . ALA A 1 74 ? -6.692 0.693 -4.250 1.00 96.50 74 ALA A N 1
ATOM 572 C CA . ALA A 1 74 ? -8.032 0.858 -3.690 1.00 96.50 74 ALA A CA 1
ATOM 573 C C . ALA A 1 74 ? -8.100 1.991 -2.651 1.00 96.50 74 ALA A C 1
ATOM 575 O O . ALA A 1 74 ? -8.490 1.784 -1.501 1.00 96.50 74 ALA A O 1
ATOM 576 N N . GLY A 1 75 ? -7.665 3.188 -3.037 1.00 93.56 75 GLY A N 1
ATOM 577 C CA . GLY A 1 75 ? -7.646 4.354 -2.163 1.00 93.56 75 GLY A CA 1
ATOM 578 C C . GLY A 1 75 ? -6.814 5.503 -2.713 1.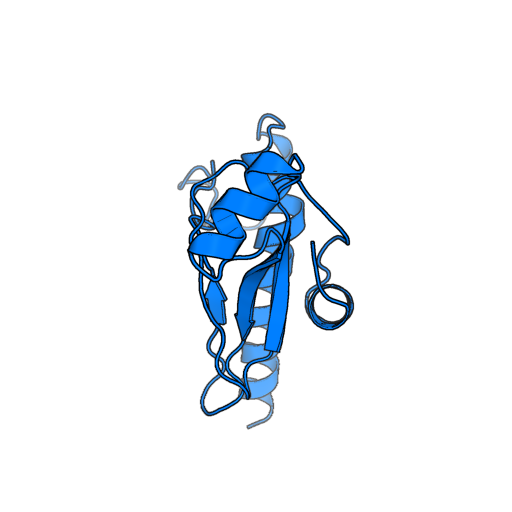00 93.56 75 GLY A C 1
ATOM 579 O O . GLY A 1 75 ? -6.191 5.412 -3.774 1.00 93.56 75 GLY A O 1
ATOM 580 N N . ASP A 1 76 ? -6.769 6.591 -1.954 1.00 91.56 76 ASP A N 1
ATOM 581 C CA . ASP A 1 76 ? -6.001 7.780 -2.310 1.00 91.56 76 ASP A CA 1
ATOM 582 C C . ASP A 1 76 ? -4.508 7.607 -1.980 1.00 91.56 76 ASP A C 1
ATOM 584 O O . ASP A 1 76 ? -3.994 8.046 -0.950 1.00 91.56 76 ASP A O 1
ATOM 588 N N . PHE A 1 77 ? -3.807 6.842 -2.816 1.00 91.56 77 PHE A N 1
ATOM 589 C CA . PHE A 1 77 ? -2.368 6.581 -2.671 1.00 91.56 77 PHE A CA 1
ATOM 590 C C . PHE A 1 77 ? -1.508 7.740 -3.194 1.00 91.56 77 PHE A C 1
ATOM 592 O O . PHE A 1 77 ? -0.316 7.831 -2.888 1.00 91.56 77 PHE A O 1
ATOM 599 N N . ALA A 1 78 ? -2.102 8.598 -4.024 1.00 81.19 78 ALA A N 1
ATOM 600 C CA . ALA A 1 78 ? -1.414 9.692 -4.689 1.00 81.19 78 ALA A CA 1
ATOM 601 C C . ALA A 1 78 ? -1.388 10.979 -3.849 1.00 81.19 78 ALA A C 1
ATOM 603 O O . ALA A 1 78 ? -0.635 11.893 -4.197 1.00 81.19 78 ALA A O 1
ATOM 604 N N . GLU A 1 79 ? -2.139 11.044 -2.743 1.00 79.69 79 GLU A N 1
ATOM 605 C CA . GLU A 1 79 ? -2.156 12.169 -1.803 1.00 79.69 79 GLU A CA 1
ATOM 606 C C . GLU A 1 79 ? -0.844 12.296 -1.014 1.00 79.69 79 GLU A C 1
ATOM 608 O O . GLU A 1 79 ? -0.731 11.973 0.172 1.00 79.69 79 GLU A O 1
ATOM 613 N N . ASN A 1 80 ? 0.181 12.792 -1.699 1.00 71.81 80 ASN A N 1
ATOM 614 C CA . ASN A 1 80 ? 1.530 12.897 -1.173 1.00 71.81 80 ASN A CA 1
ATOM 615 C C . ASN A 1 80 ? 1.925 14.368 -1.000 1.00 71.81 80 ASN A C 1
ATOM 617 O O . ASN A 1 80 ? 1.712 15.171 -1.910 1.00 71.81 80 ASN A O 1
ATOM 621 N N . PRO A 1 81 ? 2.561 14.746 0.122 1.00 67.56 81 PRO A N 1
ATOM 622 C CA . PRO A 1 81 ? 2.991 16.120 0.385 1.00 67.56 81 PRO A CA 1
ATOM 623 C C . PRO A 1 81 ? 4.289 16.471 -0.370 1.00 67.56 81 PRO A C 1
ATOM 625 O O . PRO A 1 81 ? 5.228 17.021 0.203 1.00 67.56 81 PRO A O 1
ATOM 628 N N . VAL A 1 82 ? 4.380 16.115 -1.653 1.00 67.25 82 VAL A N 1
ATOM 629 C CA . VAL A 1 82 ? 5.556 16.387 -2.487 1.00 67.25 82 VAL A CA 1
ATOM 630 C C . VAL A 1 82 ? 5.432 17.778 -3.095 1.00 67.25 82 VAL A C 1
ATOM 632 O O . VAL A 1 82 ? 4.445 18.102 -3.750 1.00 67.25 82 VAL A O 1
ATOM 635 N N . VAL A 1 83 ? 6.461 18.605 -2.918 1.00 67.62 83 VAL A N 1
ATOM 636 C CA . VAL A 1 83 ? 6.527 19.923 -3.557 1.00 67.62 83 VAL A CA 1
ATOM 637 C C . VAL A 1 83 ? 6.881 19.741 -5.037 1.00 67.62 83 VAL A C 1
ATOM 639 O O . VAL A 1 83 ? 7.921 19.177 -5.370 1.00 67.62 83 VAL A O 1
ATOM 642 N N . SER A 1 84 ? 6.045 20.246 -5.948 1.00 66.69 84 SER A N 1
ATOM 643 C CA . SER A 1 84 ? 6.193 20.032 -7.400 1.00 66.69 84 SER A CA 1
ATOM 644 C C . SER A 1 84 ? 7.538 20.490 -7.984 1.00 66.69 84 SER A C 1
ATOM 646 O O . SER A 1 84 ? 7.970 19.969 -9.010 1.00 66.69 84 SER A O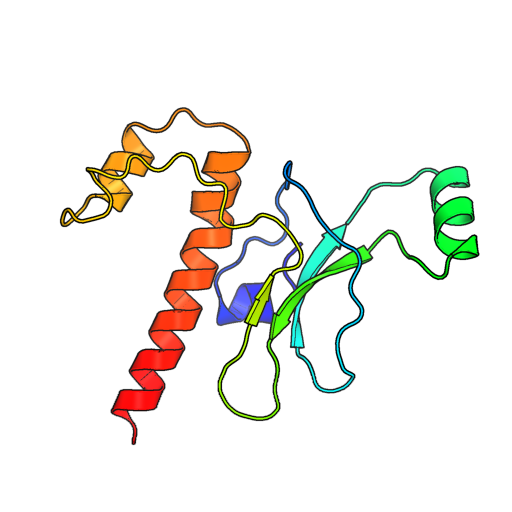 1
ATOM 648 N N . PHE A 1 85 ? 8.215 21.447 -7.341 1.00 70.81 85 PHE A N 1
ATOM 649 C CA . PHE A 1 85 ? 9.504 21.977 -7.798 1.00 70.81 85 PHE A CA 1
ATOM 650 C C . PHE A 1 85 ? 10.637 20.941 -7.724 1.00 70.81 85 PHE A C 1
ATOM 652 O O . PHE A 1 85 ? 11.416 20.797 -8.664 1.00 70.81 85 PHE A O 1
ATOM 659 N N . THR A 1 86 ? 10.709 20.172 -6.638 1.00 72.50 86 THR A N 1
ATOM 660 C CA . THR A 1 86 ? 11.773 19.178 -6.424 1.00 72.50 86 THR A CA 1
ATOM 661 C C . THR A 1 86 ? 11.511 17.874 -7.174 1.00 72.50 86 THR A C 1
ATOM 663 O O . THR A 1 86 ? 12.443 17.109 -7.398 1.00 72.50 86 THR A O 1
ATOM 666 N N . ALA A 1 87 ? 10.275 17.621 -7.618 1.00 72.88 87 ALA A N 1
ATOM 667 C CA . ALA A 1 87 ? 9.891 16.381 -8.294 1.00 72.88 87 ALA A CA 1
ATOM 668 C C . ALA A 1 87 ? 10.678 16.105 -9.593 1.00 72.88 87 ALA A C 1
ATOM 670 O O . ALA A 1 87 ? 10.857 14.948 -9.962 1.00 72.88 87 ALA A O 1
ATOM 671 N N . LYS A 1 88 ? 11.165 17.152 -10.275 1.00 77.81 88 LYS A N 1
ATOM 672 C CA . LYS A 1 88 ? 11.924 17.044 -11.537 1.00 77.81 88 LYS A CA 1
ATOM 673 C C . LYS A 1 88 ? 13.442 17.120 -11.362 1.00 77.81 88 LYS A C 1
ATOM 675 O O . LYS A 1 88 ? 14.173 16.987 -12.339 1.00 77.81 88 LYS A O 1
ATOM 680 N N . MET A 1 89 ? 13.925 17.374 -10.148 1.00 79.38 89 MET A N 1
ATOM 681 C CA . MET A 1 89 ? 15.354 17.508 -9.885 1.00 79.38 89 MET A CA 1
ATOM 682 C C . MET A 1 89 ? 15.986 16.136 -9.656 1.00 79.38 89 MET A C 1
ATOM 684 O O . MET A 1 89 ? 15.461 15.318 -8.896 1.00 79.38 89 MET A O 1
ATOM 688 N N . SER A 1 90 ? 17.171 15.913 -10.228 1.00 76.88 90 SER A N 1
ATOM 689 C CA . SER A 1 90 ? 18.051 14.831 -9.780 1.00 76.88 90 SER A CA 1
ATOM 690 C C . SER A 1 90 ? 18.248 14.950 -8.265 1.00 76.88 90 SER A C 1
ATOM 692 O O . SER A 1 90 ? 18.466 16.048 -7.759 1.00 76.88 90 SER A O 1
ATOM 694 N N . PHE A 1 91 ? 18.137 13.837 -7.534 1.00 80.19 91 PHE A N 1
ATOM 695 C CA . PHE A 1 91 ? 18.142 13.787 -6.058 1.00 80.19 91 PHE A CA 1
ATOM 696 C C . PHE A 1 91 ? 16.927 14.427 -5.352 1.00 80.19 91 PHE A C 1
ATOM 698 O O . PHE A 1 91 ? 16.855 14.392 -4.122 1.00 80.19 91 PHE A O 1
ATOM 705 N N . GLY A 1 92 ? 15.921 14.917 -6.082 1.00 80.88 92 GLY A N 1
ATOM 706 C CA . GLY A 1 92 ? 14.735 15.571 -5.519 1.00 80.88 92 GLY A CA 1
ATOM 707 C C . GLY A 1 92 ? 13.973 14.728 -4.493 1.00 80.88 92 GLY A C 1
ATOM 708 O O . GLY A 1 92 ? 13.557 15.243 -3.459 1.00 80.88 92 GLY A O 1
ATOM 709 N N . LYS A 1 93 ? 13.880 13.407 -4.703 1.00 78.69 93 LYS A N 1
ATOM 710 C CA . LYS A 1 93 ? 13.314 12.455 -3.726 1.00 78.69 93 LYS A CA 1
ATOM 711 C C . LYS A 1 93 ? 14.053 12.486 -2.381 1.00 78.69 93 LYS A C 1
ATOM 713 O O . LYS A 1 93 ? 13.419 12.510 -1.332 1.00 78.69 93 LYS A O 1
ATOM 718 N N . GLN A 1 94 ? 15.386 12.492 -2.402 1.00 82.50 94 GLN A N 1
ATOM 719 C CA . GLN A 1 94 ? 16.201 12.505 -1.181 1.00 82.50 94 GLN A CA 1
ATOM 720 C C . GLN A 1 94 ? 16.047 13.833 -0.441 1.00 82.50 94 GLN A C 1
ATOM 722 O O . GLN A 1 94 ? 15.924 13.845 0.782 1.00 82.50 94 GLN A O 1
ATOM 727 N N . LEU A 1 95 ? 15.978 14.928 -1.199 1.00 79.88 95 LEU A N 1
ATOM 728 C CA . LEU A 1 95 ? 15.756 16.269 -0.678 1.00 79.88 95 LEU A CA 1
ATOM 729 C C . LEU A 1 95 ? 14.375 16.401 -0.023 1.00 79.88 95 LEU A C 1
ATOM 731 O O . LEU A 1 95 ? 14.266 16.861 1.111 1.00 79.88 95 LEU A O 1
ATOM 735 N N . ASN A 1 96 ? 13.331 15.914 -0.697 1.00 80.00 96 ASN A N 1
ATOM 736 C CA . ASN A 1 96 ? 11.977 15.876 -0.152 1.00 80.00 96 ASN A CA 1
ATOM 737 C C . ASN A 1 96 ? 11.915 15.051 1.125 1.00 80.00 96 ASN A C 1
ATOM 739 O O . ASN A 1 96 ? 11.348 15.515 2.106 1.00 80.00 96 ASN A O 1
ATOM 743 N N . ARG A 1 97 ? 12.544 13.875 1.157 1.00 80.69 97 ARG A N 1
ATOM 744 C CA . ARG A 1 97 ? 12.581 13.043 2.364 1.00 80.69 97 ARG A CA 1
ATOM 745 C C . ARG A 1 97 ? 13.296 13.729 3.532 1.00 80.69 97 ARG A C 1
ATOM 747 O O . ARG A 1 97 ? 12.897 13.544 4.676 1.00 80.69 97 ARG A O 1
ATOM 754 N N . LEU A 1 98 ? 14.341 14.513 3.257 1.00 81.00 98 LEU A N 1
ATOM 755 C CA . LEU A 1 98 ? 15.088 15.240 4.286 1.00 81.00 98 LEU A CA 1
ATOM 756 C C . LEU A 1 98 ? 14.289 16.418 4.865 1.00 81.00 98 LEU A C 1
ATOM 758 O O . LEU A 1 98 ? 14.341 16.653 6.069 1.00 81.00 98 LEU A O 1
ATOM 762 N N . PHE A 1 99 ? 13.551 17.143 4.021 1.00 78.75 99 PHE A N 1
ATOM 763 C CA . PHE A 1 99 ? 12.803 18.339 4.427 1.00 78.75 99 PHE A CA 1
ATOM 764 C C . PHE A 1 99 ? 11.345 18.080 4.811 1.00 78.75 99 PHE A C 1
ATOM 766 O O . PHE A 1 99 ? 10.697 18.956 5.386 1.00 78.75 99 PHE A O 1
ATOM 773 N N . SER A 1 100 ? 10.808 16.899 4.511 1.00 79.00 100 SER A N 1
ATOM 774 C CA . SER A 1 100 ? 9.434 16.556 4.864 1.00 79.00 100 SER A CA 1
ATOM 775 C C . SER A 1 100 ? 9.294 16.364 6.368 1.00 79.00 100 SER A C 1
ATOM 777 O O . SER A 1 100 ? 10.021 15.595 7.000 1.00 79.00 100 SER A O 1
ATOM 779 N N . LYS A 1 101 ? 8.294 17.027 6.954 1.00 83.50 101 LYS A N 1
ATOM 780 C CA . LYS A 1 101 ? 7.896 16.756 8.334 1.00 83.50 101 LYS A CA 1
ATOM 781 C C . LYS A 1 101 ? 7.330 15.340 8.409 1.00 83.50 101 LYS A C 1
ATOM 783 O O . LYS A 1 101 ? 6.333 15.051 7.755 1.00 83.50 101 LYS A O 1
ATOM 788 N N . LYS A 1 102 ? 7.922 14.496 9.257 1.00 83.12 102 LYS A N 1
ATOM 789 C CA . LYS A 1 102 ? 7.426 13.136 9.493 1.00 83.12 102 LYS A CA 1
ATOM 790 C C . LYS A 1 102 ? 5.992 13.173 10.026 1.00 83.12 102 LYS A C 1
ATOM 792 O O . LYS A 1 102 ? 5.731 13.671 11.118 1.00 83.12 102 LYS A O 1
ATOM 797 N N . ASN A 1 103 ? 5.085 12.637 9.230 1.00 87.50 103 ASN A N 1
ATOM 798 C CA . ASN A 1 103 ? 3.686 12.368 9.532 1.00 87.50 103 ASN A CA 1
ATOM 799 C C . ASN A 1 103 ? 3.254 11.076 8.820 1.00 87.50 103 ASN A C 1
ATOM 801 O O . ASN A 1 103 ? 3.991 10.546 7.987 1.00 87.50 103 ASN A O 1
ATOM 805 N N . GLU A 1 104 ? 2.057 10.580 9.117 1.00 87.62 104 GLU A N 1
ATOM 806 C CA . GLU A 1 104 ? 1.555 9.318 8.557 1.00 87.62 104 GLU A CA 1
ATOM 807 C C . GLU A 1 104 ? 1.599 9.276 7.023 1.00 87.62 104 GLU A C 1
ATOM 809 O O . GLU A 1 104 ? 2.072 8.288 6.465 1.00 87.62 104 GLU A O 1
ATOM 814 N N . LYS A 1 105 ? 1.221 10.367 6.339 1.00 87.50 105 LYS A N 1
ATOM 815 C CA . LYS A 1 105 ? 1.248 10.444 4.868 1.00 87.50 105 LYS A CA 1
ATOM 816 C C . LYS A 1 105 ? 2.668 10.343 4.312 1.00 87.50 105 LYS A C 1
ATOM 818 O O . LYS A 1 105 ? 2.912 9.566 3.399 1.00 87.50 105 LYS A O 1
ATOM 823 N N . THR A 1 106 ? 3.630 11.068 4.889 1.00 88.38 106 THR A N 1
ATOM 824 C CA . THR A 1 106 ? 5.046 10.981 4.468 1.00 88.38 106 THR A CA 1
ATOM 825 C C . THR A 1 106 ? 5.639 9.601 4.730 1.00 88.38 106 THR A C 1
ATOM 827 O O . THR A 1 106 ? 6.366 9.079 3.892 1.00 88.38 106 THR A O 1
ATOM 830 N N . ILE A 1 107 ? 5.292 8.974 5.860 1.00 90.75 107 ILE A N 1
ATOM 831 C CA . ILE A 1 107 ? 5.771 7.634 6.195 1.00 90.75 107 ILE A CA 1
ATOM 832 C C . ILE A 1 107 ? 5.180 6.627 5.202 1.00 90.75 107 ILE A C 1
ATOM 834 O O . ILE A 1 107 ? 5.935 5.831 4.647 1.00 90.75 107 ILE A O 1
ATOM 838 N N . PHE A 1 108 ? 3.876 6.684 4.915 1.00 93.19 108 PHE A N 1
ATOM 839 C CA . PHE A 1 108 ? 3.241 5.856 3.884 1.00 93.19 108 PHE A CA 1
ATOM 840 C C . PHE A 1 108 ? 3.886 6.061 2.511 1.00 93.19 108 PHE A C 1
ATOM 842 O O . PHE A 1 108 ? 4.260 5.086 1.854 1.00 93.19 108 PHE A O 1
ATOM 849 N N . PHE A 1 109 ? 4.079 7.315 2.106 1.00 90.81 109 PHE A N 1
ATOM 850 C CA . PHE A 1 109 ? 4.691 7.649 0.828 1.00 90.81 109 PHE A CA 1
ATOM 851 C C . PHE A 1 109 ? 6.090 7.045 0.688 1.00 90.81 109 PHE A C 1
ATOM 853 O O . PHE A 1 109 ? 6.377 6.364 -0.296 1.00 90.81 109 PHE A O 1
ATOM 860 N N . ASP A 1 110 ? 6.952 7.250 1.683 1.00 89.50 110 ASP A N 1
ATOM 861 C CA . ASP A 1 110 ? 8.353 6.832 1.624 1.00 89.50 110 ASP A CA 1
ATOM 862 C C . ASP A 1 110 ? 8.531 5.319 1.772 1.00 89.50 110 ASP A C 1
ATOM 864 O O . ASP A 1 110 ? 9.396 4.732 1.122 1.00 89.50 110 ASP A O 1
ATOM 868 N N . THR A 1 111 ? 7.749 4.686 2.649 1.00 93.00 111 THR A N 1
ATOM 869 C CA . THR A 1 111 ? 7.978 3.289 3.056 1.00 93.00 111 THR A CA 1
ATOM 870 C C . THR A 1 111 ? 7.085 2.285 2.343 1.00 93.00 111 THR A C 1
ATOM 872 O O . THR A 1 111 ? 7.437 1.112 2.296 1.00 93.00 111 THR A O 1
ATOM 875 N N . PHE A 1 112 ? 5.954 2.714 1.778 1.00 95.44 112 PHE A N 1
ATOM 876 C CA . PHE A 1 112 ? 5.014 1.832 1.089 1.00 95.44 112 PHE A CA 1
ATOM 877 C C . PHE A 1 112 ? 4.848 2.221 -0.382 1.00 95.44 112 PHE A C 1
ATOM 879 O O . PHE A 1 112 ? 5.152 1.419 -1.262 1.00 95.44 112 PHE A O 1
ATOM 886 N N . TYR A 1 113 ? 4.394 3.445 -0.666 1.00 94.38 113 TYR A N 1
ATOM 887 C CA . TYR A 1 113 ? 4.037 3.850 -2.030 1.00 94.38 113 TYR A CA 1
ATOM 888 C C . TYR A 1 113 ? 5.255 3.933 -2.954 1.00 94.38 113 TYR A C 1
ATOM 890 O O . TYR A 1 113 ? 5.252 3.390 -4.056 1.00 94.38 113 TYR A O 1
ATOM 898 N N . THR A 1 114 ? 6.326 4.575 -2.497 1.00 92.12 114 THR A N 1
ATOM 899 C CA . THR A 1 114 ? 7.530 4.751 -3.305 1.00 92.12 114 THR A CA 1
ATOM 900 C C . THR A 1 114 ? 8.195 3.424 -3.695 1.00 92.12 114 THR A C 1
ATOM 902 O O . THR A 1 114 ? 8.390 3.223 -4.894 1.00 92.12 114 THR A O 1
ATOM 905 N N . PRO A 1 115 ? 8.511 2.491 -2.768 1.00 95.19 115 PRO A N 1
ATOM 906 C CA . PRO A 1 115 ? 9.092 1.206 -3.163 1.00 95.19 115 PRO A CA 1
ATOM 907 C C . PRO A 1 115 ? 8.148 0.386 -4.051 1.00 95.19 115 PRO A C 1
ATOM 909 O O . PRO A 1 115 ? 8.623 -0.288 -4.965 1.00 95.19 115 PRO A O 1
ATOM 912 N N . LEU A 1 116 ? 6.826 0.483 -3.854 1.00 96.44 116 LEU A N 1
ATOM 913 C CA . LEU A 1 116 ? 5.849 -0.157 -4.737 1.00 96.44 116 LEU A CA 1
ATOM 914 C C . LEU A 1 116 ? 6.007 0.319 -6.185 1.00 96.44 116 LEU A C 1
ATOM 916 O O . LEU A 1 116 ? 6.215 -0.495 -7.084 1.00 96.44 116 LEU A O 1
ATOM 920 N N . ILE A 1 117 ? 5.931 1.633 -6.403 1.00 94.75 117 ILE A N 1
ATOM 921 C CA . ILE A 1 117 ? 6.011 2.236 -7.737 1.00 94.75 117 ILE A CA 1
ATOM 922 C C . ILE A 1 117 ? 7.380 1.991 -8.374 1.00 94.75 117 ILE A C 1
ATOM 924 O O . ILE A 1 117 ? 7.445 1.625 -9.546 1.00 94.75 117 ILE A O 1
ATOM 928 N N . GLU A 1 118 ? 8.471 2.138 -7.618 1.00 94.00 118 GLU A N 1
ATOM 929 C CA . GLU A 1 118 ? 9.829 1.907 -8.125 1.00 94.00 118 GLU A CA 1
ATOM 930 C C . GLU A 1 118 ? 10.009 0.478 -8.642 1.00 94.00 118 GLU A C 1
ATOM 932 O O . GLU A 1 118 ? 10.539 0.287 -9.736 1.00 94.00 118 GLU A O 1
ATOM 937 N N . ASN A 1 119 ? 9.512 -0.523 -7.911 1.00 95.69 119 ASN A N 1
ATOM 938 C CA . ASN A 1 119 ? 9.604 -1.915 -8.345 1.00 95.69 119 ASN A CA 1
ATOM 939 C C . ASN A 1 119 ? 8.644 -2.241 -9.500 1.00 95.69 119 ASN A C 1
ATOM 941 O O . ASN A 1 119 ? 9.038 -2.963 -10.413 1.00 95.69 119 ASN A O 1
ATOM 945 N N . ILE A 1 120 ? 7.425 -1.682 -9.526 1.00 94.50 120 ILE A N 1
ATOM 946 C CA . ILE A 1 120 ? 6.503 -1.834 -10.669 1.00 94.50 120 ILE A CA 1
ATOM 947 C C . ILE A 1 120 ? 7.144 -1.301 -11.957 1.00 94.50 120 ILE A C 1
ATOM 949 O O . ILE A 1 120 ? 7.134 -1.981 -12.984 1.00 94.50 120 ILE A O 1
ATOM 953 N N . LEU A 1 121 ? 7.721 -0.099 -11.905 1.00 93.56 121 LEU A N 1
ATOM 954 C CA . LEU A 1 121 ? 8.363 0.521 -13.062 1.00 93.56 121 LEU A CA 1
ATOM 955 C C . LEU A 1 121 ? 9.646 -0.215 -13.457 1.00 93.56 121 LEU A C 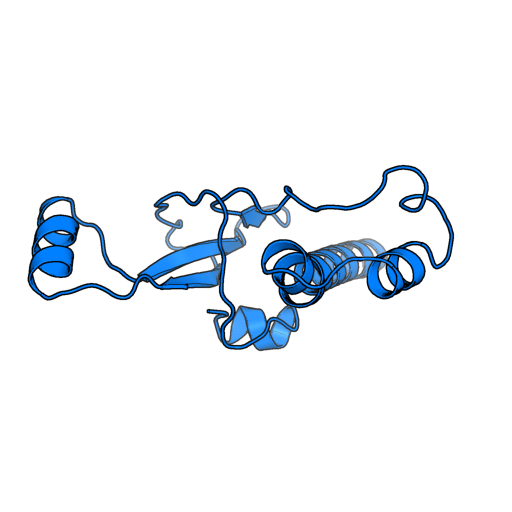1
ATOM 957 O O . LEU A 1 121 ? 9.868 -0.445 -14.644 1.00 93.56 121 LEU A O 1
ATOM 961 N N . SER A 1 122 ? 10.466 -0.623 -12.486 1.00 93.56 122 SER A N 1
ATOM 962 C CA . SER A 1 122 ? 11.673 -1.422 -12.733 1.00 93.56 122 SER A CA 1
ATOM 963 C C . SER A 1 122 ? 11.348 -2.729 -13.463 1.00 93.56 122 SER A C 1
ATOM 965 O O . SER A 1 122 ? 11.975 -3.041 -14.480 1.00 93.56 122 SER A O 1
ATOM 967 N N . ASP A 1 123 ? 10.320 -3.453 -13.009 1.00 91.19 123 ASP A N 1
ATOM 968 C CA . ASP A 1 123 ? 9.828 -4.666 -13.666 1.00 91.19 123 ASP A CA 1
ATOM 969 C C . ASP A 1 123 ? 9.348 -4.375 -15.092 1.00 91.19 123 ASP A C 1
ATOM 971 O O . ASP A 1 123 ? 9.682 -5.111 -16.023 1.00 91.19 123 ASP A O 1
ATOM 975 N N . TYR A 1 124 ? 8.580 -3.297 -15.280 1.00 90.50 124 TYR A N 1
ATOM 976 C CA . TYR A 1 124 ? 8.075 -2.896 -16.592 1.00 90.50 124 TYR A CA 1
ATOM 977 C C . TYR A 1 124 ? 9.217 -2.625 -17.580 1.00 90.50 124 TYR A C 1
ATOM 979 O O . TYR A 1 124 ? 9.277 -3.259 -18.635 1.00 90.50 124 TYR A O 1
ATOM 987 N N . TYR A 1 125 ? 10.162 -1.747 -17.231 1.00 91.56 125 TYR A N 1
ATOM 988 C CA . TYR A 1 125 ? 11.286 -1.406 -18.108 1.00 91.56 125 TYR A CA 1
ATOM 989 C C . TYR A 1 125 ? 12.204 -2.603 -18.367 1.00 91.56 125 TYR A C 1
ATOM 991 O O . TYR A 1 125 ? 12.623 -2.820 -19.503 1.00 91.56 125 TYR A O 1
ATOM 999 N N . SER A 1 126 ? 12.462 -3.431 -17.353 1.00 89.44 126 SER A N 1
ATOM 1000 C CA . SER A 1 126 ? 13.280 -4.640 -17.505 1.00 89.44 126 SER A CA 1
ATOM 1001 C C . SER A 1 126 ? 12.648 -5.667 -18.445 1.00 89.44 126 SER A C 1
ATOM 1003 O O . SER A 1 126 ? 13.368 -6.393 -19.125 1.00 89.44 126 SER A O 1
ATOM 1005 N N . ASN A 1 127 ? 11.317 -5.751 -18.493 1.00 85.19 127 ASN A N 1
ATOM 1006 C CA . ASN A 1 127 ? 10.608 -6.643 -19.410 1.00 85.19 127 ASN A CA 1
ATOM 1007 C C . ASN A 1 127 ? 10.512 -6.072 -20.830 1.00 85.19 127 ASN A C 1
ATOM 1009 O O . ASN A 1 127 ? 10.572 -6.845 -21.782 1.00 85.19 127 ASN A O 1
ATOM 1013 N N . GLN A 1 128 ? 10.410 -4.749 -20.988 1.00 77.88 128 GLN A N 1
ATOM 1014 C CA . GLN A 1 128 ? 10.465 -4.099 -22.304 1.00 77.88 128 GLN A CA 1
ATOM 1015 C C . GLN A 1 128 ? 11.839 -4.267 -22.964 1.00 77.88 128 GLN A C 1
ATOM 1017 O O . GLN A 1 128 ? 11.906 -4.568 -24.146 1.00 77.88 128 GLN A O 1
ATOM 1022 N N . LEU A 1 129 ? 12.931 -4.158 -22.200 1.00 66.00 129 LEU A N 1
ATOM 1023 C CA . LEU A 1 129 ? 14.301 -4.346 -22.706 1.00 66.00 129 LEU A CA 1
ATOM 1024 C C . LEU A 1 129 ? 14.642 -5.801 -23.085 1.00 66.00 129 LEU A C 1
ATOM 1026 O O . LEU A 1 129 ? 15.692 -6.045 -23.671 1.00 66.00 129 LEU A O 1
ATOM 1030 N N . LYS A 1 130 ? 13.800 -6.770 -22.707 1.00 60.69 130 LYS A N 1
ATOM 1031 C CA . LYS A 1 130 ? 13.959 -8.195 -23.048 1.00 60.69 130 LYS A CA 1
ATOM 1032 C C . LYS A 1 130 ? 13.180 -8.613 -24.301 1.00 60.69 130 LYS A C 1
ATOM 1034 O O . LYS A 1 130 ? 13.306 -9.770 -24.699 1.00 60.69 130 LYS A O 1
ATOM 1039 N N . LYS A 1 131 ? 12.347 -7.728 -24.856 1.00 51.88 131 LYS A N 1
ATOM 1040 C CA . LYS A 1 131 ? 11.674 -7.922 -26.147 1.00 51.88 131 LYS A CA 1
ATOM 1041 C C . LYS A 1 131 ? 12.565 -7.409 -27.270 1.00 51.88 131 LYS A C 1
ATOM 1043 O O . LYS A 1 131 ? 12.540 -8.056 -28.337 1.00 51.88 131 LYS A O 1
#

Sequence (131 aa):
MATPIGQKKYGLPNSLTYGCWFEFVVPSVSAKVCANYRIDLTETGIEQLSKHGLSGQFPAVIQATENEPTFYFAGDFAENPVVSFTAKMSFGKQLNRLFSKKNEKTIFFDTFYTPLIENILSDYYSNQLKK

Secondary structure (DSSP, 8-state):
-B-HHHHHHH---S-----S-B------TTPEEEEEEE----HHHHHHHHHTT--SEEEEEEE--SSS--EEESB--------TTGGGSTTHHHHHHHHS---HHHHHIIIIIHHHHHHHHHHHHHHHTT-

pLDDT: mean 89.41, std 9.65, range [51.88, 98.25]

Radius of gyration: 16.67 Å; chains: 1; bounding box: 43×37×44 Å

Foldseek 3Di:
DFDPCLCPQLVADPDADDDFDFDADDAPPQKDAGDKAADDDDPVRQVVQVVVVHHRIGGQWIFDPPDDTDIDGGGPLVPAPQDPVLPPDDCSVVVCLVPDDDDRRSCCVVRHVVSNVVSSVVVVVVVVVVD